Protein 4X86 (pdb70)

Radius of gyration: 14.26 Å; Cα contacts (8 Å, |Δi|>4): 83; chains: 2; bounding box: 30×32×38 Å

Sequence (107 aa):
GSVWQLISKVLARHFSAADASRVLEQLQRDYERSLSRLTLDDIERLASRFLEGPQLLLSEAVSRAAKAAGARPLTSPESLSRDLEAPEVQESYRQQLRSDIQKRLQE

Foldseek 3Di:
DDPLVVQLVVLVVPDDPVVSVVVSVVVVVVVVVVVVPDDPVNVVVVVVPPD/DDPDLQVLVVVVVVCVVVVHADPPHSVVVSVVCVPVVNSVVVVVVVVVVVVVVVVD

Organism: Homo sapiens (NCBI:txid9606)

Nearest PDB structures (foldseek):
  4x86-assembly1_A  TM=1.020E+00  e=6.352E-07  Homo sapiens
  7ru9-assembly1_E  TM=8.947E-01  e=1.092E-05  Homo sapiens
  4wwr-assembly1_B  TM=8.931E-01  e=1.956E-05  Homo sapiens
  4wwr-assembly4_F  TM=8.416E-01  e=4.363E-05  Homo sapiens
  4x86-assembly1_B  TM=1.018E+00  e=1.627E-07  Homo sapiens

Secondary structure (DSSP, 8-state):
--HHHHHHHHHHHHS-HHHHHHHHHHHHHHHHHHHHH--HHHHHHHHHHH-/----S-HHHHHHHHHHHHT---SS-HHHHHHHHT-HHHHHHHHHHHHHHHHHHHT-

InterPro domains:
  IPR000626 Ubiquitin-like domain [PF00240] (3-73)
  IPR000626 Ubiquitin-like domain [PS50053] (1-72)
  IPR000626 Ubiquitin-like domain [SM00213] (1-72)
  IPR019954 Ubiquitin conserved site [PS00299] (27-52)
  IPR019956 Ubiquitin domain [PR00348] (11-31)
  IPR019956 Ubiquitin domain [PR00348] (32-52)
  IPR019956 Ubiquitin domain [PR00348] (53-74)
  IPR029071 Ubiquitin-like domain superfamily [SSF54236] (1-73)
  IPR041421 Ubl4, C-terminal TUGS domain [PF17840] (96-142)
  IPR044724 UBL4A-like, ubiquitin-like domain [cd01807] (1-72)
  IPR047154 Ubiquitin-like protein 4A-like [PTHR46555] (1-156)

B-factor: mean 64.62, std 26.0, range [29.76, 193.98]

Structure (mmCIF, N/CA/C/O backbone):
data_4X86
#
_entry.id   4X86
#
_cell.length_a   72.987
_cell.length_b   72.987
_cell.length_c   48.481
_cell.angle_alpha   90.00
_cell.angle_beta   90.00
_cell.angle_gamma   120.00
#
_symmetry.space_group_name_H-M   'P 62'
#
loop_
_entity.id
_entity.type
_entity.pdbx_description
1 polymer 'Ubiquitin-like protein 4A'
2 polymer 'Large proline-rich protein BAG6'
3 non-polymer 3-[(3-CHOLAMIDOPROPYL)DIMETHYLAMMONIO]-1-PROPANESULFONATE
4 non-polymer 'SULFATE ION'
5 water water
#
loop_
_atom_site.group_PDB
_atom_site.id
_atom_site.type_symbol
_atom_site.label_atom_id
_atom_site.label_alt_id
_atom_site.label_comp_id
_atom_site.label_asym_id
_atom_site.label_entity_id
_atom_site.label_seq_id
_atom_site.pdbx_PDB_ins_code
_atom_site.Cartn_x
_atom_site.Cartn_y
_atom_site.Cartn_z
_atom_site.occupancy
_atom_site.B_iso_or_equiv
_atom_site.auth_seq_id
_atom_site.auth_comp_id
_atom_site.auth_asym_id
_atom_site.auth_atom_id
_atom_site.pdbx_PDB_model_num
ATOM 1 N N . GLY A 1 4 ? -76.783 168.855 -4.651 1.00 56.59 93 GLY A N 1
ATOM 2 C CA . GLY A 1 4 ? -77.222 168.673 -3.273 1.00 59.77 93 GLY A CA 1
ATOM 3 C C . GLY A 1 4 ? -77.511 167.210 -3.002 1.00 64.63 93 GLY A C 1
ATOM 4 O O . GLY A 1 4 ? -77.684 166.446 -3.955 1.00 65.32 93 GLY A O 1
ATOM 5 N N . SER A 1 5 ? -77.577 166.800 -1.729 1.00 51.86 94 SER A N 1
ATOM 6 C CA . SER A 1 5 ? -77.687 165.374 -1.462 1.00 43.14 94 SER A CA 1
ATOM 7 C C . SER A 1 5 ? -78.312 165.003 -0.122 1.00 35.84 94 SER A C 1
ATOM 8 O O . SER A 1 5 ? -78.363 165.814 0.817 1.00 40.25 94 SER A O 1
ATOM 11 N N . VAL A 1 6 ? -78.728 163.749 -0.018 1.00 36.76 95 VAL A N 1
ATOM 12 C CA . VAL A 1 6 ? -79.230 163.237 1.270 1.00 39.54 95 VAL A CA 1
ATOM 13 C C . VAL A 1 6 ? -78.156 163.368 2.372 1.00 39.28 95 VAL A C 1
ATOM 14 O O . VAL A 1 6 ? -78.475 163.619 3.552 1.00 36.60 95 VAL A O 1
ATOM 18 N N . TRP A 1 7 ? -76.885 163.242 1.998 1.00 33.08 96 TRP A N 1
ATOM 19 C CA . TRP A 1 7 ? -75.803 163.291 3.011 1.00 34.55 96 TRP A CA 1
ATOM 20 C C . TRP A 1 7 ? -75.735 164.662 3.654 1.00 36.06 96 TRP A C 1
ATOM 21 O O . TRP A 1 7 ? -75.444 164.824 4.847 1.00 34.61 96 TRP A O 1
ATOM 32 N N . GLN A 1 8 ? -75.983 165.678 2.842 1.00 30.88 97 GLN A N 1
ATOM 33 C CA . GLN A 1 8 ? -75.974 167.043 3.332 1.00 31.25 97 GLN A CA 1
ATOM 34 C C . GLN A 1 8 ? -77.160 167.316 4.254 1.00 35.10 97 GLN A C 1
ATOM 35 O O . GLN A 1 8 ? -77.025 168.002 5.268 1.00 31.77 97 GLN A O 1
ATOM 41 N N . LEU A 1 9 ? -78.333 166.825 3.873 1.00 34.34 98 LEU A N 1
ATOM 42 C CA . LEU A 1 9 ? -79.517 166.983 4.735 1.00 35.62 98 LEU A CA 1
ATOM 43 C C . LEU A 1 9 ? -79.350 166.203 6.044 1.00 32.54 98 LEU A C 1
ATOM 44 O O . LEU A 1 9 ? -79.656 166.722 7.117 1.00 37.27 98 LEU A O 1
ATOM 49 N N . ILE A 1 10 ? -78.893 164.966 5.960 1.00 32.51 99 ILE A N 1
ATOM 50 C CA . ILE A 1 10 ? -78.620 164.188 7.191 1.00 36.01 99 ILE A CA 1
ATOM 51 C C . ILE A 1 10 ? -77.619 164.908 8.110 1.00 35.93 99 ILE A C 1
ATOM 52 O O . ILE A 1 10 ? -77.795 164.951 9.326 1.00 35.91 99 ILE A O 1
ATOM 57 N N . SER A 1 11 ? -76.573 165.507 7.532 1.00 29.76 100 SER A N 1
ATOM 58 C CA . SER A 1 11 ? -75.556 166.193 8.339 1.00 33.80 100 SER A CA 1
ATOM 59 C C . SER A 1 11 ? -76.115 167.404 9.090 1.00 39.40 100 SER A C 1
ATOM 60 O O . SER A 1 11 ? -75.682 167.705 10.224 1.00 36.17 100 SER A O 1
ATOM 63 N N . LY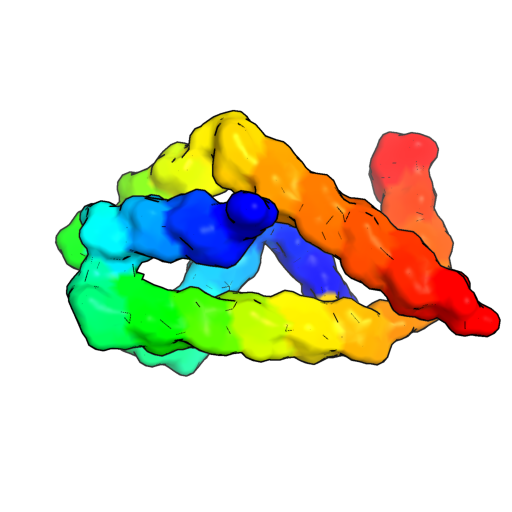S A 1 12 ? -77.059 168.116 8.477 1.00 36.97 101 LYS A N 1
ATOM 64 C CA . LYS A 1 12 ? -77.698 169.212 9.196 1.00 41.46 101 LYS A CA 1
ATOM 65 C C . LYS A 1 12 ? -78.504 168.678 10.384 1.00 36.06 101 LYS A C 1
ATOM 66 O O . LYS A 1 12 ? -78.597 169.348 11.400 1.00 36.02 101 LYS A O 1
ATOM 72 N N . VAL A 1 13 ? -79.141 167.525 10.226 1.00 32.49 102 VAL A N 1
ATOM 73 C CA . VAL A 1 13 ? -79.874 166.923 11.361 1.00 38.01 102 VAL A CA 1
ATOM 74 C C . VAL A 1 13 ? -78.891 166.471 12.440 1.00 36.83 102 VAL A C 1
ATOM 75 O O . VAL A 1 13 ? -79.099 166.728 13.630 1.00 38.65 102 VAL A O 1
ATOM 79 N N . LEU A 1 14 ? -77.799 165.826 12.029 1.00 34.01 103 LEU A N 1
ATOM 80 C CA . LEU A 1 14 ? -76.828 165.310 13.015 1.00 33.31 103 LEU A CA 1
ATOM 81 C C . LEU A 1 14 ? -76.189 166.426 13.827 1.00 38.49 103 LEU A C 1
ATOM 82 O O . LEU A 1 14 ? -75.805 166.210 14.986 1.00 36.87 103 LEU A O 1
ATOM 87 N N . ALA A 1 15 ? -76.062 167.609 13.229 1.00 35.44 104 ALA A N 1
ATOM 88 C CA . ALA A 1 15 ? -75.427 168.758 13.907 1.00 36.85 104 ALA A CA 1
ATOM 89 C C . ALA A 1 15 ? -76.302 169.341 14.996 1.00 37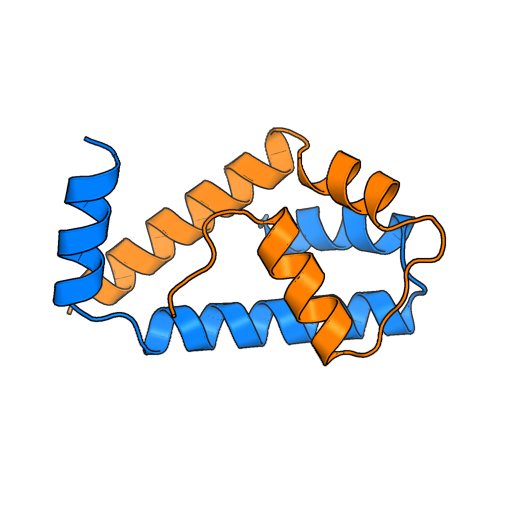.05 104 ALA A C 1
ATOM 90 O O . ALA A 1 15 ? -75.832 170.160 15.804 1.00 37.41 104 ALA A O 1
ATOM 92 N N . ARG A 1 16 ? -77.563 168.933 15.024 1.00 35.57 105 ARG A N 1
ATOM 93 C CA . ARG A 1 16 ? -78.478 169.338 16.107 1.00 32.99 105 ARG A CA 1
ATOM 94 C C . ARG A 1 16 ? -78.502 168.361 17.282 1.00 42.94 105 ARG A C 1
ATOM 95 O O . ARG A 1 16 ? -79.022 168.707 18.356 1.00 41.49 105 ARG A O 1
ATOM 103 N N . HIS A 1 17 ? -77.948 167.159 17.093 1.00 37.59 106 HIS A N 1
ATOM 104 C CA . HIS A 1 17 ? -78.109 166.076 18.101 1.00 35.94 106 HIS A CA 1
ATOM 105 C C . HIS A 1 17 ? -76.854 165.357 18.580 1.00 40.01 106 HIS A C 1
ATOM 106 O O . HIS A 1 17 ? -76.926 164.529 19.505 1.00 40.98 106 HIS A O 1
ATOM 113 N N . PHE A 1 18 ? -75.721 165.668 17.961 1.00 35.27 107 PHE A N 1
ATOM 114 C CA . PHE A 1 18 ? -74.440 165.052 18.254 1.00 41.92 107 PHE A CA 1
ATOM 115 C C . PHE A 1 18 ? -73.365 166.130 18.299 1.00 38.55 107 PHE A C 1
ATOM 116 O O . PHE A 1 18 ? -73.460 167.151 17.613 1.00 39.55 107 PHE A O 1
ATOM 124 N N . SER A 1 19 ? -72.332 165.876 19.087 1.00 39.37 108 SER A N 1
ATOM 125 C CA . SER A 1 19 ? -71.151 166.713 19.095 1.00 38.72 108 SER A CA 1
ATOM 126 C C . SER A 1 19 ? -70.533 166.715 17.717 1.00 39.48 108 SER A C 1
ATOM 127 O O . SER A 1 19 ? -70.829 165.831 16.886 1.00 36.26 108 SER A O 1
ATOM 130 N N . ALA A 1 20 ? -69.667 167.688 17.456 1.00 42.86 109 ALA A N 1
ATOM 131 C CA . ALA A 1 20 ? -69.067 167.784 16.121 1.00 44.58 109 ALA A CA 1
ATOM 132 C C . ALA A 1 20 ? -68.346 166.488 15.740 1.00 45.04 109 ALA A C 1
ATOM 133 O O . ALA A 1 20 ? -68.563 165.931 14.657 1.00 39.26 109 ALA A O 1
ATOM 135 N N . ALA A 1 21 ? -67.491 166.009 16.636 1.00 44.58 110 ALA A N 1
ATOM 136 C CA . ALA A 1 21 ? -66.716 164.793 16.366 1.00 46.88 110 ALA A CA 1
ATOM 137 C C . ALA A 1 21 ? -67.624 163.594 16.126 1.00 49.62 110 ALA A C 1
ATOM 138 O O . ALA A 1 21 ? -67.407 162.819 15.183 1.00 47.23 110 ALA A O 1
ATOM 140 N N . ASP A 1 22 ? -68.647 163.451 16.968 1.00 44.59 111 ASP A N 1
ATOM 141 C CA . ASP A 1 22 ? -69.577 162.336 16.841 1.00 45.49 111 ASP A CA 1
ATOM 142 C C . ASP A 1 22 ? -70.377 162.417 15.540 1.00 42.40 111 ASP A C 1
ATOM 143 O O . ASP A 1 22 ? -70.575 161.398 14.878 1.00 40.67 111 ASP A O 1
ATOM 148 N N . ALA A 1 23 ? -70.829 163.618 15.169 1.00 38.35 112 ALA A N 1
ATOM 149 C CA . ALA A 1 23 ? -71.618 163.798 13.937 1.00 34.30 112 ALA A CA 1
ATOM 150 C C . ALA A 1 23 ? -70.829 163.320 12.741 1.00 42.39 112 ALA A C 1
ATOM 151 O O . ALA A 1 23 ? -71.3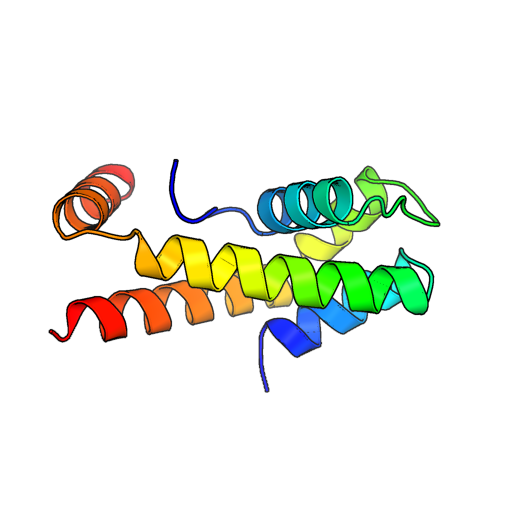72 162.665 11.846 1.00 39.57 112 ALA A O 1
ATOM 153 N N . SER A 1 24 ? -69.539 163.656 12.721 1.00 38.16 113 SER A N 1
ATOM 154 C CA . SER A 1 24 ? -68.697 163.271 11.595 1.00 40.98 113 SER A CA 1
ATOM 155 C C . SER A 1 24 ? -68.539 161.748 11.582 1.00 43.53 113 SER A C 1
ATOM 156 O O . SER A 1 24 ? -68.665 161.124 10.526 1.00 41.33 113 SER A O 1
ATOM 159 N N . ARG A 1 25 ? -68.280 161.149 12.753 1.00 40.59 114 ARG A N 1
ATOM 160 C CA . ARG A 1 25 ? -68.127 159.695 12.844 1.00 43.19 114 ARG A CA 1
ATOM 161 C C . ARG A 1 25 ? -69.413 158.983 12.428 1.00 48.63 114 ARG A C 1
ATOM 162 O O . ARG A 1 25 ? -69.364 157.967 11.733 1.00 47.98 114 ARG A O 1
ATOM 170 N N . VAL A 1 26 ? -70.565 159.525 12.818 1.00 41.39 115 VAL A N 1
ATOM 171 C CA . VAL A 1 26 ? -71.834 158.897 12.462 1.00 41.77 115 VAL A CA 1
ATOM 172 C C . VAL A 1 26 ? -72.090 158.965 10.942 1.00 42.69 115 VAL A C 1
ATOM 173 O O . VAL A 1 26 ? -72.496 157.971 10.329 1.00 40.74 115 VAL A O 1
ATOM 177 N N . LEU A 1 27 ? -71.846 160.128 10.332 1.00 38.47 116 LEU A N 1
ATOM 178 C CA . LEU A 1 27 ? -71.993 160.264 8.882 1.00 39.87 116 LEU A CA 1
ATOM 179 C C . LEU A 1 27 ? -71.089 159.293 8.109 1.00 45.50 116 LEU A C 1
ATOM 180 O O . LEU A 1 27 ? -71.525 158.629 7.169 1.00 40.25 116 LEU A O 1
ATOM 185 N N . GLU A 1 28 ? -69.827 159.204 8.508 1.00 43.25 117 GLU A N 1
ATOM 186 C CA . GLU A 1 28 ? -68.906 158.288 7.831 1.00 46.96 117 GLU A CA 1
ATOM 187 C C . GLU A 1 28 ? -69.330 156.826 8.014 1.00 42.47 117 GLU A C 1
ATOM 188 O O . GLU A 1 28 ? -69.246 156.021 7.082 1.00 47.52 117 GLU A O 1
ATOM 194 N N . GLN A 1 29 ? -69.781 156.475 9.213 1.00 42.19 118 GLN A N 1
ATOM 195 C CA . GLN A 1 29 ? -70.251 155.111 9.458 1.00 43.46 118 GLN A CA 1
ATOM 196 C C . GLN A 1 29 ? -71.506 154.797 8.634 1.00 50.45 118 GLN A C 1
ATOM 197 O O . GLN A 1 29 ? -71.659 153.694 8.110 1.00 48.67 118 GLN A O 1
ATOM 203 N N . LEU A 1 30 ? -72.398 155.774 8.525 1.00 45.22 119 LEU A N 1
ATOM 204 C CA . LEU A 1 30 ? -73.618 155.624 7.742 1.00 41.69 119 LEU A CA 1
ATOM 205 C C . LEU A 1 30 ? -73.312 155.403 6.259 1.00 41.91 119 LEU A C 1
ATOM 206 O O . LEU A 1 30 ? -73.941 154.575 5.596 1.00 41.69 119 LEU A O 1
ATOM 211 N N . GLN A 1 31 ? -72.373 156.180 5.733 1.00 37.43 120 GLN A N 1
ATOM 212 C CA . GLN A 1 31 ? -72.018 156.069 4.314 1.00 40.73 120 GLN A CA 1
ATOM 213 C C . GLN A 1 31 ? -71.355 154.719 4.041 1.00 45.83 120 GLN A C 1
ATOM 214 O O . GLN A 1 31 ? -71.566 154.085 2.992 1.00 41.71 120 GLN A O 1
ATOM 220 N N . ARG A 1 32 ? -70.544 154.276 4.992 1.00 42.96 121 ARG A N 1
ATOM 221 C CA . ARG A 1 32 ? -69.894 152.971 4.861 1.00 55.68 121 ARG A CA 1
ATOM 222 C C . ARG A 1 32 ? -70.895 151.814 4.928 1.00 52.77 121 ARG A C 1
ATOM 223 O O . ARG A 1 32 ? -70.803 150.871 4.133 1.00 49.60 121 ARG A O 1
ATOM 231 N N . ASP A 1 33 ? -71.841 151.872 5.871 1.00 50.22 122 ASP A N 1
ATOM 232 C CA . ASP A 1 33 ? -72.873 150.822 5.990 1.00 57.42 122 ASP A CA 1
ATOM 233 C C . ASP A 1 33 ? -73.723 150.764 4.725 1.00 56.74 122 ASP A C 1
ATOM 234 O O . ASP A 1 33 ? -74.042 149.689 4.203 1.00 53.20 122 ASP A O 1
ATOM 239 N N . TYR A 1 34 ? -74.103 151.946 4.251 1.00 46.24 123 TYR A N 1
ATOM 240 C CA . TYR A 1 34 ? -74.942 152.073 3.066 1.00 47.09 123 TYR A CA 1
ATOM 241 C C . TYR A 1 34 ? -74.280 151.438 1.840 1.00 48.81 123 TYR A C 1
ATOM 242 O O . TYR A 1 34 ? -74.894 150.656 1.106 1.00 49.73 123 TYR A O 1
ATOM 251 N N . GLU A 1 35 ? -73.012 151.755 1.622 1.00 49.55 124 GLU A N 1
ATOM 252 C CA . GLU A 1 35 ? -72.327 151.262 0.436 1.00 52.65 124 GLU A CA 1
ATOM 253 C C . GLU A 1 35 ? -72.067 149.751 0.528 1.00 61.35 124 GLU A C 1
ATOM 254 O O . GLU A 1 35 ? -72.129 149.054 -0.480 1.00 65.49 124 GLU A O 1
ATOM 260 N N . ARG A 1 36 ? -71.811 149.242 1.732 1.00 60.23 125 ARG A N 1
ATOM 261 C CA . ARG A 1 36 ? -71.690 147.795 1.921 1.00 64.23 125 ARG A CA 1
ATOM 262 C C . ARG A 1 36 ? -73.008 147.088 1.608 1.00 61.50 125 ARG A C 1
ATOM 263 O O . ARG A 1 36 ? -73.015 146.015 1.000 1.00 62.16 125 ARG A O 1
ATOM 267 N N . SER A 1 37 ? -74.113 147.688 2.045 1.00 60.26 126 SER A N 1
ATOM 268 C CA . SER A 1 37 ? -75.447 147.141 1.812 1.00 69.50 126 SER A CA 1
ATOM 269 C C . SER A 1 37 ? -75.767 147.060 0.325 1.00 64.41 126 SER A C 1
ATOM 270 O O . SER A 1 37 ? -76.364 146.091 -0.140 1.00 70.39 126 SER A O 1
ATOM 273 N N . LEU A 1 38 ? -75.375 148.088 -0.418 1.00 59.82 127 LEU A N 1
ATOM 274 C CA . LEU A 1 38 ? -75.576 148.088 -1.864 1.00 66.97 127 LEU A CA 1
ATOM 275 C C . LEU A 1 38 ? -74.731 147.025 -2.541 1.00 71.89 127 LEU A C 1
ATOM 276 O O . LEU A 1 38 ? -75.145 146.429 -3.545 1.00 72.42 127 LEU A O 1
ATOM 281 N N . SER A 1 39 ? -73.539 146.792 -2.000 1.00 75.08 128 SER A N 1
ATOM 282 C CA . SER A 1 39 ? -72.622 145.813 -2.585 1.00 83.78 128 SER A CA 1
ATOM 283 C C . SER A 1 39 ? -73.140 144.390 -2.421 1.00 81.58 128 SER A C 1
ATOM 284 O O . SER A 1 39 ? -72.977 143.558 -3.310 1.00 86.06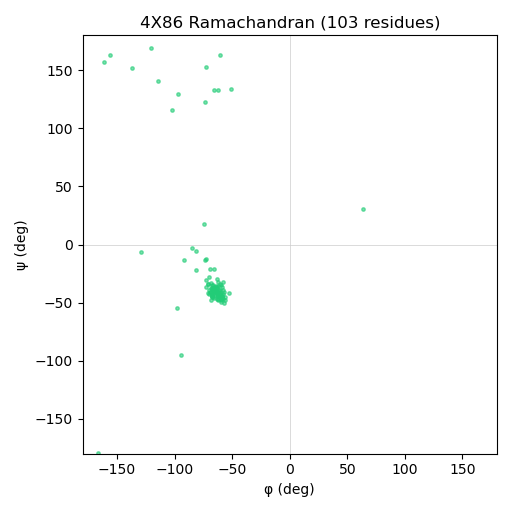 128 SER A O 1
ATOM 287 N N . ARG A 1 40 ? -73.759 144.109 -1.280 1.00 83.04 129 ARG A N 1
ATOM 288 C CA . ARG A 1 40 ? -74.276 142.772 -1.005 1.00 91.83 129 ARG A CA 1
ATOM 289 C C . ARG A 1 40 ? -75.541 142.467 -1.804 1.00 90.86 129 ARG A C 1
ATOM 290 O O . ARG A 1 40 ? -75.958 141.312 -1.894 1.00 99.93 129 ARG A O 1
ATOM 294 N N . LEU A 1 41 ? -76.143 143.500 -2.389 1.00 79.94 130 LEU A N 1
ATOM 295 C CA . LEU A 1 41 ? -77.421 143.355 -3.082 1.00 81.06 130 LEU A CA 1
ATOM 296 C C . LEU A 1 41 ? -77.316 142.399 -4.278 1.00 87.99 130 LEU A C 1
ATOM 297 O O . LEU A 1 41 ? -76.389 142.485 -5.085 1.00 90.67 130 LEU A O 1
ATOM 302 N N . THR A 1 42 ? -78.272 141.482 -4.370 1.00 93.74 131 THR A N 1
ATOM 303 C CA . THR A 1 42 ? -78.319 140.520 -5.461 1.00 90.54 131 THR A CA 1
ATOM 304 C C . THR A 1 42 ? -79.624 140.671 -6.223 1.00 90.47 131 THR A C 1
ATOM 305 O O . THR A 1 42 ? -80.537 141.360 -5.770 1.00 91.72 131 THR A O 1
ATOM 309 N N . LEU A 1 43 ? -79.713 140.022 -7.378 1.00 96.27 132 LEU A N 1
ATOM 310 C CA . LEU A 1 43 ? -80.936 140.042 -8.170 1.00 99.10 132 LEU A CA 1
ATOM 311 C C . LEU A 1 43 ? -82.091 139.459 -7.364 1.00 98.06 132 LEU A C 1
ATOM 312 O O . LEU A 1 43 ? -83.231 139.914 -7.473 1.00 95.63 132 LEU A O 1
ATOM 315 N N . ASP A 1 44 ? -81.779 138.458 -6.546 1.00 96.28 133 ASP A N 1
A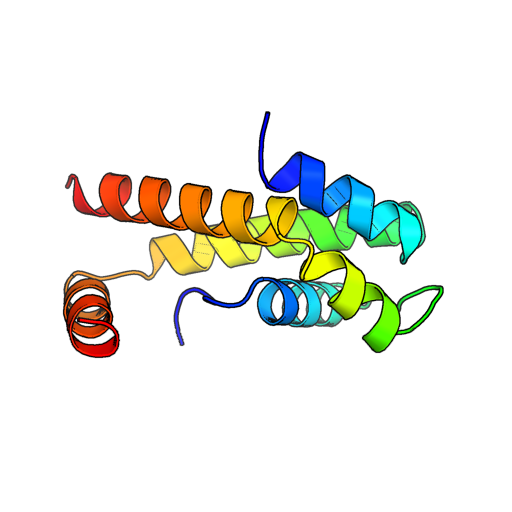TOM 316 C CA . ASP A 1 44 ? -82.763 137.828 -5.675 1.00 102.41 133 ASP A CA 1
ATOM 317 C C . ASP A 1 44 ? -83.392 138.848 -4.729 1.00 98.01 133 ASP A C 1
ATOM 318 O O . ASP A 1 44 ? -84.608 138.874 -4.543 1.00 99.27 133 ASP A O 1
ATOM 321 N N . ASP A 1 45 ? -82.556 139.699 -4.147 1.00 90.53 134 ASP A N 1
ATOM 322 C CA . ASP A 1 45 ? -83.036 140.692 -3.194 1.00 86.55 134 ASP A CA 1
ATOM 323 C C . ASP A 1 45 ? -83.910 141.745 -3.858 1.00 84.11 134 ASP A C 1
ATOM 324 O O . ASP A 1 45 ? -84.899 142.192 -3.277 1.00 84.17 134 ASP A O 1
ATOM 329 N N . ILE A 1 46 ? -83.544 142.149 -5.070 1.00 84.81 135 ILE A N 1
ATOM 330 C CA . ILE A 1 46 ? -84.307 143.167 -5.780 1.00 91.01 135 ILE A CA 1
ATOM 331 C C . ILE A 1 46 ? -85.691 142.640 -6.142 1.00 94.05 135 ILE A C 1
ATOM 332 O O . ILE A 1 46 ? -86.692 143.349 -5.997 1.00 94.35 135 ILE A O 1
ATOM 337 N N . GLU A 1 47 ? -85.741 141.389 -6.595 1.00 94.57 136 GLU A N 1
ATOM 338 C CA . GLU A 1 47 ? -87.003 140.730 -6.911 1.00 96.57 136 GLU A CA 1
ATOM 339 C C . GLU A 1 47 ? -87.915 140.668 -5.686 1.00 100.79 136 GLU A C 1
ATOM 340 O O . GLU A 1 47 ? -89.109 140.963 -5.776 1.00 105.73 136 GLU A O 1
ATOM 342 N N . ARG A 1 48 ? -87.344 140.294 -4.544 1.00 99.58 137 ARG A N 1
ATOM 343 C CA . ARG A 1 48 ? -88.098 140.194 -3.297 1.00 95.79 137 ARG A CA 1
ATOM 344 C C . ARG A 1 48 ? -88.646 141.555 -2.863 1.00 95.25 137 ARG A C 1
ATOM 345 O O . ARG A 1 48 ? -89.748 141.642 -2.321 1.00 100.15 137 ARG A O 1
ATOM 348 N N . LEU A 1 49 ? -87.868 142.608 -3.106 1.00 85.93 138 LEU A N 1
ATOM 349 C CA . LEU A 1 49 ? -88.290 143.978 -2.815 1.00 79.67 138 LEU A CA 1
ATOM 350 C C . LEU A 1 49 ? -89.581 144.347 -3.541 1.00 84.32 138 LEU A C 1
ATOM 351 O O . LEU A 1 49 ? -90.501 144.902 -2.942 1.00 88.86 138 LEU A O 1
ATOM 356 N N . ALA A 1 50 ? -89.642 144.037 -4.832 1.00 91.53 139 ALA A N 1
ATOM 357 C CA . ALA A 1 50 ? -90.808 144.363 -5.645 1.00 95.57 139 ALA A CA 1
ATOM 358 C C . ALA A 1 50 ? -92.071 143.656 -5.148 1.00 102.74 139 ALA A C 1
ATOM 359 O O . ALA A 1 50 ? -93.174 144.195 -5.250 1.00 107.86 139 ALA A O 1
ATOM 361 N N . SER A 1 51 ? -91.909 142.455 -4.603 1.00 101.97 140 SER A N 1
ATOM 362 C CA . SER A 1 51 ? -93.049 141.692 -4.103 1.00 105.42 140 SER A CA 1
ATOM 363 C C . SER A 1 51 ? -93.637 142.318 -2.838 1.00 102.14 140 SER A C 1
ATOM 364 O O . SER A 1 51 ? -94.828 142.174 -2.562 1.00 105.74 140 SER A O 1
ATOM 366 N N . ARG A 1 52 ? -92.798 143.020 -2.082 1.00 96.10 141 ARG A N 1
ATOM 367 C CA . ARG A 1 52 ? -93.199 143.593 -0.800 1.00 93.59 141 ARG A CA 1
ATOM 368 C C . ARG A 1 52 ? -94.227 144.719 -0.922 1.00 93.88 141 ARG A C 1
ATOM 369 O O . ARG A 1 52 ? -95.180 144.781 -0.148 1.00 97.84 141 ARG A O 1
ATOM 377 N N . PHE A 1 53 ? -94.032 145.605 -1.892 1.00 93.00 142 PHE A N 1
ATOM 378 C CA . PHE A 1 53 ? -94.783 146.859 -1.945 1.00 88.06 142 PHE A CA 1
ATOM 379 C C . PHE A 1 53 ? -95.973 146.804 -2.898 1.00 92.44 142 PHE A C 1
ATOM 380 O O . PHE A 1 53 ? -97.109 147.095 -2.514 1.00 96.54 142 PHE A O 1
ATOM 388 N N . LEU A 1 54 ? -95.704 146.433 -4.141 1.00 88.31 143 LEU A N 1
ATOM 389 C CA . LEU A 1 54 ? -96.744 146.386 -5.161 1.00 100.55 143 LEU A CA 1
ATOM 390 C C . LEU A 1 54 ? -97.038 144.944 -5.563 1.00 98.40 143 LEU A C 1
ATOM 391 O O . LEU A 1 54 ? -97.451 144.134 -4.730 1.00 94.11 143 LEU A O 1
ATOM 396 N N . GLU B 2 15 ? -78.563 141.816 6.765 1.00 131.82 1058 GLU B N 1
ATOM 397 C CA . GLU B 2 15 ? -79.867 141.438 6.229 1.00 134.31 1058 GLU B CA 1
ATOM 398 C C . GLU B 2 15 ? -80.076 142.055 4.851 1.00 127.94 1058 GLU B C 1
ATOM 399 O O . GLU B 2 15 ? -80.085 141.349 3.839 1.00 128.63 1058 GLU B O 1
ATOM 405 N N . GLY B 2 16 ? -80.241 143.374 4.821 1.00 119.55 1059 GLY B N 1
ATOM 406 C CA . GLY B 2 16 ? -80.421 144.091 3.572 1.00 111.94 1059 GLY B CA 1
ATOM 407 C C . GLY B 2 16 ? -80.253 145.585 3.769 1.00 102.31 1059 GLY B C 1
ATOM 408 O O . GLY B 2 16 ? -79.980 146.034 4.884 1.00 101.69 1059 GLY B O 1
ATOM 409 N N . PRO B 2 17 ? -80.411 146.368 2.688 1.00 93.48 1060 PRO B N 1
ATOM 410 C CA . PRO B 2 17 ? -80.342 147.827 2.816 1.00 87.20 1060 PRO B CA 1
ATOM 411 C C . PRO B 2 17 ? -81.511 148.325 3.654 1.00 77.59 1060 PRO B C 1
ATOM 412 O O . PRO B 2 17 ? -82.647 147.901 3.439 1.00 78.63 1060 PRO B O 1
ATOM 416 N N . GLN B 2 18 ? -81.225 149.188 4.620 1.00 72.65 1061 GLN B N 1
ATOM 417 C CA . GLN B 2 18 ? -82.245 149.658 5.545 1.00 67.18 1061 GLN B CA 1
ATOM 418 C C . GLN B 2 18 ? -83.183 150.640 4.852 1.00 59.62 1061 GLN B C 1
ATOM 419 O O . GLN B 2 18 ? -82.748 151.654 4.317 1.00 56.58 1061 GLN B O 1
ATOM 425 N N . LEU B 2 19 ? -84.475 150.336 4.854 1.00 53.53 1062 LEU B N 1
ATOM 426 C CA . LEU B 2 19 ? -85.425 151.176 4.138 1.00 47.08 1062 LEU B CA 1
ATOM 427 C C . LEU B 2 19 ? -85.817 152.409 4.955 1.00 52.60 1062 LEU B C 1
ATOM 428 O O . LEU B 2 19 ? -86.269 153.409 4.404 1.00 58.44 1062 LEU B O 1
ATOM 433 N N . LEU B 2 20 ? -85.649 152.324 6.271 1.00 49.85 1063 LEU B N 1
ATOM 434 C CA . LEU B 2 20 ? -85.981 153.432 7.157 1.00 51.45 1063 LEU B CA 1
ATOM 435 C C . LEU B 2 20 ? -84.724 154.163 7.593 1.00 49.07 1063 LEU B C 1
ATOM 436 O O . LEU B 2 20 ? -83.868 153.599 8.279 1.00 51.15 1063 LEU B O 1
ATOM 441 N N . LEU B 2 21 ? -84.621 155.421 7.199 1.00 45.86 1064 LEU B N 1
ATOM 442 C CA . LEU B 2 21 ? -83.437 156.199 7.508 1.00 50.08 1064 LEU B CA 1
ATOM 443 C C . LEU B 2 21 ? -83.192 156.294 9.021 1.00 42.47 1064 LEU B C 1
ATOM 444 O O . LEU B 2 21 ? -82.045 156.274 9.464 1.00 48.08 1064 LEU B O 1
ATOM 449 N N . SER B 2 22 ? -84.260 156.384 9.807 1.00 44.42 1065 SER B N 1
ATOM 450 C CA . SER B 2 22 ? -84.106 156.493 11.254 1.00 54.80 1065 SER B CA 1
ATOM 451 C C . SER B 2 22 ? -83.387 155.267 11.830 1.00 56.02 1065 SER B C 1
ATOM 452 O O . SER B 2 22 ? -82.555 155.391 12.725 1.00 50.20 1065 SER B O 1
ATOM 455 N N . GLU B 2 23 ? -83.698 154.085 11.305 1.00 54.47 1066 GLU B N 1
ATOM 456 C CA . GLU B 2 23 ? -83.032 152.864 11.753 1.00 59.83 1066 GLU B CA 1
ATOM 457 C C . GLU B 2 23 ? -81.582 152.778 11.244 1.00 48.77 1066 GLU B C 1
ATOM 458 O O . GLU B 2 23 ? -80.704 152.281 11.945 1.00 52.13 1066 GLU B O 1
ATOM 464 N N . ALA B 2 24 ? -81.340 153.249 10.027 1.00 43.95 1067 ALA B N 1
ATOM 465 C CA . ALA B 2 24 ? -79.978 153.319 9.487 1.00 42.66 1067 ALA B CA 1
ATOM 466 C C . ALA B 2 24 ? -79.069 154.188 10.375 1.00 49.23 1067 ALA B C 1
ATOM 467 O O . ALA B 2 24 ? -77.922 153.820 10.662 1.00 46.12 1067 ALA B O 1
ATOM 469 N N . VAL B 2 25 ? -79.577 155.348 10.784 1.00 44.18 1068 VAL B N 1
ATOM 470 C CA . VAL B 2 25 ? -78.789 156.266 11.627 1.00 41.23 1068 VAL B CA 1
ATOM 471 C C . VAL B 2 25 ? -78.560 155.681 13.025 1.00 43.67 1068 VAL B C 1
ATOM 472 O O . VAL B 2 25 ? -77.469 155.787 13.586 1.00 45.23 1068 VAL B O 1
ATOM 476 N N . SER B 2 26 ? -79.592 155.058 13.585 1.00 48.59 1069 SER B N 1
ATOM 477 C CA . SER B 2 26 ? -79.460 154.396 14.874 1.00 47.93 1069 SER B CA 1
ATOM 478 C C . SER B 2 26 ? -78.345 153.354 14.852 1.00 52.71 1069 SER B C 1
ATOM 479 O O . SER B 2 26 ? -77.503 153.303 15.759 1.00 55.98 1069 SER B O 1
ATOM 482 N N . ARG B 2 27 ? -78.343 152.510 13.826 1.00 51.65 1070 ARG B N 1
ATOM 483 C CA . ARG B 2 27 ? -77.314 151.484 13.721 1.00 52.84 1070 ARG B CA 1
ATOM 484 C C . ARG B 2 27 ? -75.930 152.100 13.556 1.00 53.96 1070 ARG B C 1
ATOM 485 O O . ARG B 2 27 ? -74.966 151.622 14.152 1.00 55.68 1070 ARG B O 1
ATOM 493 N N . ALA B 2 28 ? -75.838 153.161 12.758 1.00 45.23 1071 ALA B N 1
ATOM 494 C CA . ALA B 2 28 ? -74.553 153.814 12.493 1.00 51.66 1071 ALA B CA 1
ATOM 495 C C . ALA B 2 28 ? -73.968 154.409 13.779 1.00 51.31 1071 ALA B C 1
ATOM 496 O O . ALA B 2 28 ? -72.783 154.245 14.084 1.00 53.31 1071 ALA B O 1
ATOM 498 N N . ALA B 2 29 ? -74.827 155.073 14.537 1.00 44.08 1072 ALA B N 1
ATOM 499 C CA . ALA B 2 29 ? -74.423 155.718 15.786 1.00 42.14 1072 ALA B CA 1
ATOM 500 C C . ALA B 2 29 ? -73.953 154.697 16.794 1.00 52.98 1072 ALA B C 1
ATOM 501 O O . ALA B 2 29 ? -72.970 154.905 17.509 1.00 55.57 1072 ALA B O 1
ATOM 503 N N . LYS B 2 30 ? -74.654 153.573 16.846 1.00 54.10 1073 LYS B N 1
ATOM 504 C CA . LYS B 2 30 ? -74.271 152.530 17.778 1.00 57.88 1073 LYS B CA 1
ATOM 505 C C . LYS B 2 30 ? -72.915 151.938 17.395 1.00 65.57 1073 LYS B C 1
ATOM 506 O O . LYS B 2 30 ? -72.089 151.669 18.266 1.00 64.19 1073 LYS B O 1
ATOM 512 N N . ALA B 2 31 ? -72.671 151.753 16.099 1.00 60.38 1074 ALA B N 1
ATOM 513 C CA . ALA B 2 31 ? -71.377 151.234 15.671 1.00 64.35 1074 ALA B CA 1
ATOM 514 C C . ALA B 2 31 ? -70.269 152.253 15.952 1.00 63.72 1074 ALA B C 1
ATOM 515 O O . ALA B 2 31 ? -69.142 151.871 16.284 1.00 68.57 1074 ALA B O 1
ATOM 517 N N . ALA B 2 32 ? -70.596 153.538 15.824 1.00 59.07 1075 ALA B N 1
ATOM 518 C CA . ALA B 2 32 ? -69.639 154.617 16.080 1.00 57.60 1075 ALA B CA 1
ATOM 519 C C . ALA B 2 32 ? -69.489 154.960 17.566 1.00 63.70 1075 ALA B C 1
ATOM 520 O O . ALA B 2 32 ? -68.655 155.786 17.929 1.00 60.12 1075 ALA B O 1
ATOM 522 N N . GLY B 2 33 ? -70.302 154.342 18.417 1.00 55.47 1076 GLY B N 1
ATOM 523 C CA . GLY B 2 33 ? -70.286 154.659 19.838 1.00 58.60 1076 GLY B CA 1
ATOM 524 C C . GLY B 2 33 ? -70.701 156.086 20.160 1.00 59.09 1076 GLY B C 1
ATOM 525 O O . GLY B 2 33 ? -70.236 156.676 21.138 1.00 58.21 1076 GLY B O 1
ATOM 526 N N . ALA B 2 34 ? -71.581 156.649 19.334 1.00 49.50 1077 ALA B N 1
ATOM 527 C CA . ALA B 2 34 ? -72.043 158.025 19.519 1.00 53.93 1077 ALA B CA 1
ATOM 528 C C . ALA B 2 34 ? -73.383 158.082 20.249 1.00 52.32 1077 ALA B C 1
ATOM 529 O O . ALA B 2 34 ? -74.330 157.418 19.851 1.00 51.79 1077 ALA B O 1
ATOM 531 N N . ARG B 2 35 ? -73.473 158.893 21.297 1.00 43.99 1078 ARG B N 1
ATOM 532 C CA . ARG B 2 35 ? -74.741 159.082 22.001 1.00 49.86 1078 ARG B CA 1
ATOM 533 C C . ARG B 2 35 ? -75.220 160.514 21.828 1.00 47.18 1078 ARG B C 1
ATOM 534 O O . ARG B 2 35 ? -74.412 161.444 21.813 1.00 49.16 1078 ARG B O 1
ATOM 542 N N . PRO B 2 36 ? -76.534 160.694 21.646 1.00 52.06 1079 PRO B N 1
ATOM 543 C CA . PRO B 2 36 ? -76.981 162.037 21.265 1.00 48.77 1079 PRO B CA 1
ATOM 544 C C . PRO B 2 36 ? -76.901 163.022 22.423 1.00 45.91 1079 PRO B C 1
ATOM 545 O O . PRO B 2 36 ? -76.954 162.627 23.588 1.00 47.02 1079 PRO B O 1
ATOM 549 N N . LEU B 2 37 ? -76.725 164.291 22.084 1.00 39.04 1080 LEU B N 1
ATOM 550 C CA . LEU B 2 37 ? -76.752 165.387 23.045 1.00 44.03 1080 LEU B CA 1
ATOM 551 C C . LEU B 2 37 ? -78.163 165.548 23.579 1.00 46.56 1080 LEU B C 1
ATOM 552 O O . LEU B 2 37 ? -78.376 165.911 24.733 1.00 46.75 1080 LEU B O 1
ATOM 557 N N . THR B 2 38 ? -79.133 165.269 22.716 1.00 44.58 1081 THR B N 1
ATOM 558 C CA . THR B 2 38 ? -80.544 165.424 23.052 1.00 45.06 1081 THR B CA 1
ATOM 559 C C . THR B 2 38 ? -81.128 164.101 23.558 1.00 47.35 1081 THR B C 1
ATOM 560 O O . THR B 2 38 ? -81.018 163.774 24.738 1.00 49.76 1081 THR B O 1
ATOM 564 N N . SER B 2 39 ? -81.743 163.348 22.651 1.00 49.96 1082 SER B N 1
ATOM 565 C CA . SER B 2 39 ? -82.316 162.034 22.954 1.00 58.29 1082 SER B CA 1
ATOM 566 C C . SER B 2 39 ? -82.516 161.281 21.635 1.00 51.49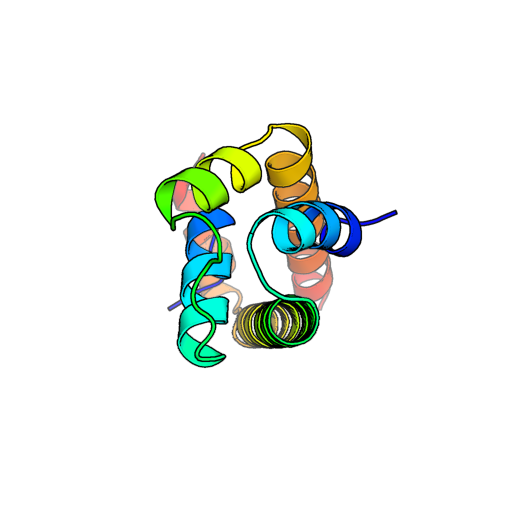 1082 SER B C 1
ATOM 567 O O . SER B 2 39 ? -82.611 161.912 20.588 1.00 52.88 1082 SER B O 1
ATOM 570 N N . PRO B 2 40 ? -82.580 159.934 21.676 1.00 56.38 1083 PRO B N 1
ATOM 571 C CA . PRO B 2 40 ? -82.838 159.231 20.412 1.00 57.37 1083 PRO B CA 1
ATOM 572 C C . PRO B 2 40 ? -84.176 159.630 19.806 1.00 61.45 1083 PRO B C 1
ATOM 573 O O . PRO B 2 40 ? -84.317 159.687 18.588 1.00 60.00 1083 PRO B O 1
ATOM 577 N N . GLU B 2 41 ? -85.145 159.905 20.669 1.00 62.57 1084 GLU B N 1
ATOM 578 C CA . GLU B 2 41 ? -86.477 160.301 20.240 1.00 61.28 1084 GLU B CA 1
ATOM 579 C C . GLU B 2 41 ? -86.484 161.637 19.498 1.00 56.56 1084 GLU B C 1
ATOM 580 O O . GLU B 2 41 ? -87.169 161.790 18.492 1.00 57.27 1084 GLU B O 1
ATOM 586 N N . SER B 2 42 ? -85.713 162.606 19.976 1.00 53.60 1085 SER B N 1
ATOM 587 C CA . SER B 2 42 ? -85.619 163.897 19.276 1.00 50.85 1085 SER B CA 1
ATOM 588 C C . SER B 2 42 ? -84.889 163.783 17.935 1.00 45.76 1085 SER B C 1
ATOM 589 O O . SER B 2 42 ? -85.288 164.402 16.947 1.00 45.72 1085 SER B O 1
ATOM 592 N N . LEU B 2 43 ? -83.819 162.995 17.909 1.00 59.67 1086 LEU B N 1
ATOM 593 C CA . LEU B 2 43 ? -83.077 162.729 16.672 1.00 50.07 1086 LEU B CA 1
ATOM 594 C C . LEU B 2 43 ? -83.991 162.070 15.627 1.00 41.58 1086 LEU B C 1
ATOM 595 O O . LEU B 2 43 ? -84.079 162.519 14.495 1.00 46.30 1086 LEU B O 1
ATOM 600 N N . SER B 2 44 ? -84.698 161.025 16.035 1.00 47.97 1087 SER B N 1
ATOM 601 C CA . SER B 2 44 ? -85.580 160.298 15.120 1.00 49.79 1087 SER B CA 1
ATOM 602 C C . SER B 2 44 ? -86.719 161.163 14.562 1.00 56.35 1087 SER B C 1
ATOM 603 O O . SER B 2 44 ? -87.114 161.008 13.407 1.00 56.86 1087 SER B O 1
ATOM 606 N N . ARG B 2 45 ? -87.242 162.069 15.380 1.00 54.60 1088 ARG B N 1
ATOM 607 C CA . ARG B 2 45 ? -88.272 163.004 14.934 1.00 57.71 1088 ARG B CA 1
ATOM 608 C C . ARG B 2 45 ? -87.771 163.872 13.788 1.00 55.39 1088 ARG B C 1
ATOM 609 O O . ARG B 2 45 ? -88.483 164.124 12.808 1.00 52.53 1088 ARG B O 1
ATOM 617 N N . ASP B 2 46 ? -86.531 164.334 13.918 1.00 48.43 1089 ASP B N 1
ATOM 618 C CA . ASP B 2 46 ? -85.927 165.173 12.887 1.00 47.15 1089 ASP B CA 1
ATOM 619 C C . ASP B 2 46 ? -85.603 164.378 11.615 1.00 45.16 1089 ASP B C 1
ATOM 620 O O . ASP B 2 46 ? -85.697 164.904 10.510 1.00 45.22 1089 ASP B O 1
ATOM 625 N N . LEU B 2 47 ? -85.225 163.114 11.764 1.00 44.34 1090 LEU B N 1
ATOM 626 C CA . LEU B 2 47 ? -84.909 162.279 10.598 1.00 45.82 1090 LEU B CA 1
ATOM 627 C C . LEU B 2 47 ? -86.156 161.946 9.774 1.00 50.37 1090 LEU B C 1
ATOM 628 O O . LEU B 2 47 ? -86.072 161.607 8.583 1.00 47.20 1090 LEU B O 1
ATOM 633 N N . GLU B 2 48 ? -87.316 162.060 10.408 1.00 48.01 1091 GLU B N 1
ATOM 634 C CA . GLU B 2 48 ? -88.579 161.780 9.728 1.00 60.30 1091 GLU B CA 1
ATOM 635 C C . GLU B 2 48 ? -89.136 162.982 8.940 1.00 53.69 1091 GLU B C 1
ATOM 636 O O . GLU B 2 48 ? -90.165 162.861 8.280 1.00 57.80 1091 GLU B O 1
ATOM 642 N N . ALA B 2 49 ? -88.461 164.131 9.002 1.00 50.09 1092 ALA B N 1
ATOM 643 C CA . ALA B 2 49 ? -88.860 165.289 8.194 1.00 50.57 1092 ALA B CA 1
ATOM 644 C C . ALA B 2 49 ? -89.021 164.847 6.738 1.00 51.44 1092 ALA B C 1
ATOM 645 O O . ALA B 2 49 ? -88.161 164.123 6.215 1.00 48.84 1092 ALA B O 1
ATOM 647 N N . PRO B 2 50 ? -90.126 165.252 6.093 1.00 48.61 1093 PRO B N 1
ATOM 648 C CA . PRO B 2 50 ? -90.430 164.760 4.735 1.00 48.91 1093 PRO B CA 1
ATOM 649 C C . PRO B 2 50 ? -89.292 164.937 3.732 1.00 50.03 1093 PRO B C 1
ATOM 650 O O . PRO B 2 50 ? -89.054 164.020 2.943 1.00 52.61 1093 PRO B O 1
ATOM 654 N N . GLU B 2 51 ? -88.617 166.085 3.761 1.00 48.24 1094 GLU B N 1
ATOM 655 C CA . GLU B 2 51 ? -87.494 166.358 2.864 1.00 42.78 1094 GLU B CA 1
ATOM 656 C C . GLU B 2 51 ? -86.360 165.359 3.046 1.00 53.08 1094 GLU B C 1
ATOM 657 O O . GLU B 2 51 ? -85.758 164.898 2.080 1.00 48.77 1094 GLU B O 1
ATOM 663 N N . VAL B 2 52 ? -86.055 165.043 4.298 1.00 46.69 1095 VAL B N 1
ATOM 664 C CA . VAL B 2 52 ? -84.961 164.135 4.596 1.00 47.81 1095 VAL B CA 1
ATOM 665 C C . VAL B 2 52 ? -85.300 162.714 4.144 1.00 46.72 1095 VAL B C 1
ATOM 666 O O . VAL B 2 52 ? -84.496 162.062 3.481 1.00 41.68 1095 VAL B O 1
ATOM 670 N N . GLN B 2 53 ? -86.495 162.237 4.491 1.00 41.64 1096 GLN B N 1
ATOM 671 C CA . GLN B 2 53 ? -86.927 160.892 4.094 1.00 43.00 1096 GLN B CA 1
ATOM 672 C C . GLN B 2 53 ? -87.037 160.744 2.565 1.00 43.27 1096 GLN B C 1
ATOM 673 O O . GLN B 2 53 ? -86.689 159.707 1.994 1.00 39.76 1096 GLN B O 1
ATOM 679 N N . GLU B 2 54 ? -87.497 161.795 1.901 1.00 43.76 1097 GLU B N 1
ATOM 680 C CA . GLU B 2 54 ? -87.665 161.752 0.454 1.00 44.35 1097 GLU B CA 1
ATOM 681 C C . GLU B 2 54 ? -86.310 161.750 -0.257 1.00 48.65 1097 GLU B C 1
ATOM 682 O O . GLU B 2 54 ? -86.108 161.025 -1.233 1.00 48.53 1097 GLU B O 1
ATOM 688 N N . SER B 2 55 ? -85.377 162.558 0.229 1.00 44.56 1098 SER B N 1
ATOM 689 C CA . SER B 2 55 ? -84.040 162.553 -0.345 1.00 46.58 1098 SER B CA 1
ATOM 690 C C . SER B 2 55 ? -83.404 161.161 -0.197 1.00 44.58 1098 SER B C 1
ATOM 691 O O . SER B 2 55 ? -82.769 160.652 -1.125 1.00 42.10 1098 SER B O 1
ATOM 694 N N . TYR B 2 56 ? -83.600 160.530 0.959 1.00 39.26 1099 TYR B N 1
ATOM 695 C CA . TYR B 2 56 ? -83.066 159.187 1.187 1.00 43.59 1099 TYR B CA 1
ATOM 696 C C . TYR B 2 56 ? -83.684 158.177 0.212 1.00 44.44 1099 TYR B C 1
ATOM 697 O O . TYR B 2 5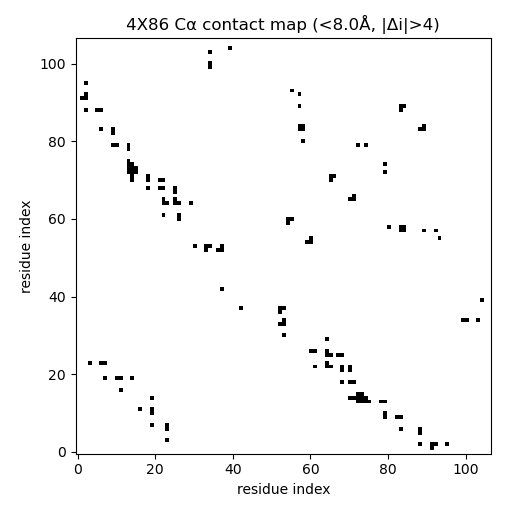6 ? -82.958 157.387 -0.408 1.00 46.32 1099 TYR B O 1
ATOM 706 N N . ARG B 2 57 ? -85.012 158.218 0.071 1.00 38.23 1100 ARG B N 1
ATOM 707 C CA . ARG B 2 57 ? -85.733 157.334 -0.847 1.00 41.98 1100 ARG B CA 1
ATOM 708 C C . ARG B 2 57 ? -85.205 157.467 -2.290 1.00 42.39 1100 ARG B C 1
ATOM 709 O O . ARG B 2 57 ? -84.999 156.471 -3.004 1.00 45.72 1100 ARG B O 1
ATOM 717 N N . GLN B 2 58 ? -85.014 158.700 -2.720 1.00 42.14 1101 GLN B N 1
ATOM 718 C CA . GLN B 2 58 ? -84.497 158.960 -4.068 1.00 46.99 1101 GLN B CA 1
ATOM 719 C C . GLN B 2 58 ? -83.058 158.456 -4.261 1.00 52.24 1101 GLN B C 1
ATOM 720 O O . GLN B 2 58 ? -82.715 157.936 -5.322 1.00 44.68 1101 GLN B O 1
ATOM 726 N N . GLN B 2 59 ? -82.213 158.625 -3.246 1.00 40.74 1102 GLN B N 1
ATOM 727 C CA . GLN B 2 59 ? -80.833 158.134 -3.316 1.00 46.98 1102 GLN B CA 1
ATOM 728 C C . GLN B 2 59 ? -80.837 156.624 -3.467 1.00 46.88 1102 GLN B C 1
ATOM 729 O O . GLN B 2 59 ? -80.136 156.065 -4.318 1.00 51.95 1102 GLN B O 1
ATOM 735 N N . LEU B 2 60 ? -81.652 155.978 -2.642 1.00 42.55 1103 LEU B N 1
ATOM 736 C CA . LEU B 2 60 ? -81.799 154.529 -2.661 1.00 47.57 1103 LEU B CA 1
ATOM 737 C C . LEU B 2 60 ? -82.285 154.033 -4.021 1.00 52.33 1103 LEU B C 1
ATOM 738 O O . LEU B 2 60 ? -81.733 153.078 -4.581 1.00 53.40 1103 LEU B O 1
ATOM 743 N N . ARG B 2 61 ? -83.313 154.680 -4.559 1.00 42.32 1104 ARG B N 1
ATOM 744 C CA . ARG B 2 61 ? -83.862 154.242 -5.849 1.00 45.13 1104 ARG B CA 1
ATOM 745 C C . ARG B 2 61 ? -82.818 154.378 -6.958 1.00 52.72 1104 ARG B C 1
ATOM 746 O O . ARG B 2 61 ? -82.677 153.487 -7.790 1.00 58.89 1104 ARG B O 1
ATOM 754 N N . SER B 2 62 ? -82.082 155.488 -6.955 1.00 49.16 1105 SER B N 1
ATOM 755 C CA . SER B 2 62 ? -81.045 155.734 -7.961 1.00 55.76 1105 SER B CA 1
ATOM 756 C C . SER B 2 62 ? -79.925 154.698 -7.906 1.00 56.20 1105 SER B C 1
ATOM 757 O O . SER B 2 62 ? -79.507 154.146 -8.940 1.00 54.72 1105 SER B O 1
ATOM 760 N N . ASP B 2 63 ? -79.437 154.439 -6.700 1.00 50.16 1106 ASP B N 1
ATOM 761 C CA . ASP B 2 63 ? -78.325 153.517 -6.514 1.00 54.25 1106 ASP B CA 1
ATOM 762 C C . ASP B 2 63 ? -78.694 152.068 -6.833 1.00 59.73 1106 ASP B C 1
ATOM 763 O O . ASP B 2 63 ? -77.885 151.320 -7.392 1.00 54.54 1106 ASP B O 1
ATOM 768 N N . ILE B 2 64 ? -79.910 151.665 -6.490 1.00 52.91 1107 ILE B N 1
ATOM 769 C CA . ILE B 2 64 ? -80.320 150.295 -6.776 1.00 60.88 1107 ILE B CA 1
ATOM 770 C C . ILE B 2 64 ? -80.410 150.077 -8.285 1.00 65.47 1107 ILE B C 1
ATOM 771 O O . ILE B 2 64 ? -79.914 149.073 -8.811 1.00 72.10 1107 ILE B O 1
ATOM 776 N N . GLN B 2 65 ? -81.019 151.032 -8.982 1.00 65.62 1108 GLN B N 1
ATOM 777 C CA . GLN B 2 65 ? -81.155 150.959 -10.437 1.00 72.84 1108 GLN B CA 1
ATOM 778 C C . GLN B 2 65 ? -79.799 150.858 -11.129 1.00 72.87 1108 GLN B C 1
ATOM 779 O O . GLN B 2 65 ? -79.643 150.127 -12.112 1.00 73.18 1108 GLN B O 1
ATOM 785 N N . LYS B 2 66 ? -78.824 151.595 -10.606 1.00 68.49 1109 LYS B N 1
ATOM 786 C CA . LYS B 2 66 ? -77.493 151.658 -11.197 1.00 79.09 1109 LYS B CA 1
ATOM 787 C C . LYS B 2 66 ? -76.721 150.352 -11.032 1.00 84.69 1109 LYS B C 1
ATOM 788 O O . LYS B 2 66 ? -76.005 149.929 -11.943 1.00 87.53 1109 LYS B O 1
ATOM 794 N N . ARG B 2 67 ? -76.862 149.711 -9.876 1.00 80.57 1110 ARG B N 1
ATOM 795 C CA . ARG B 2 67 ? -76.213 148.423 -9.670 1.00 87.63 1110 ARG B CA 1
ATOM 796 C C . ARG B 2 67 ? -76.930 147.352 -10.481 1.00 92.27 1110 ARG B C 1
ATOM 797 O O . ARG B 2 67 ? -76.317 146.394 -10.952 1.00 95.29 1110 ARG B O 1
ATOM 805 N N . LEU B 2 68 ? -78.230 147.545 -10.672 1.00 85.90 1111 LEU B N 1
ATOM 806 C CA . LEU B 2 68 ? -79.021 146.649 -11.503 1.00 92.19 1111 LEU B CA 1
ATOM 807 C C . LEU B 2 68 ? -78.567 146.733 -12.962 1.00 100.52 1111 LEU B C 1
ATOM 808 O O . LEU B 2 68 ? -78.793 145.809 -13.744 1.00 107.82 1111 LEU B O 1
ATOM 811 N N . GLN B 2 69 ? -77.897 147.832 -13.314 1.00 102.63 1112 GLN B N 1
ATOM 812 C CA . GLN B 2 69 ? -77.498 148.097 -14.700 1.00 109.28 1112 GLN B CA 1
ATOM 813 C C . GLN B 2 69 ? -76.322 147.259 -15.187 1.00 117.14 1112 GLN B C 1
ATOM 814 O O . GLN B 2 69 ? -75.697 147.596 -16.186 1.00 123.23 1112 GLN B O 1
ATOM 820 N N . GLU B 2 70 ? -76.020 146.171 -14.488 1.00 114.78 1113 GLU B N 1
ATOM 821 C CA . GLU B 2 70 ? -75.014 145.224 -14.964 1.00 117.51 1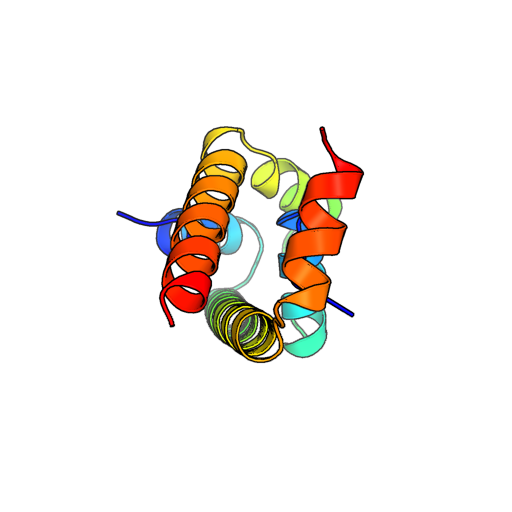113 GLU B CA 1
ATOM 822 C C . GLU B 2 70 ? -75.698 143.980 -15.515 1.00 122.08 1113 GLU B C 1
ATOM 823 O O . GLU B 2 70 ? -75.395 143.543 -16.619 1.00 129.29 1113 GLU B O 1
#

Solvent-accessible surface area: 7111 Å² total; per-residue (Å²): 116,39,2,46,109,63,0,45,154,13,1,74,162,6,5,45,91,54,29,15,61,123,0,37,100,39,6,67,163,49,16,80,94,26,2,77,108,28,70,110,86,57,44,67,81,38,71,82,169,137,203,243,39,23,54,45,110,1,32,69,13,0,37,146,0,8,132,69,26,56,2,154,34,125,73,35,86,121,29,11,32,156,34,3,109,34,108,118,10,62,70,21,8,102,82,50,14,119,48,16,24,105,117,106,75,152,205

GO terms:
  GO:0005634 nucleus (C, IDA)
  GO:0005737 cytoplasm (C, IDA)
  GO:0005829 cytosol (C, IDA)
  GO:0016020 membrane (C, IDA)
  GO:0071818 BAT3 complex (C, IDA)
  GO:0005515 protein binding (F, IPI)
  GO:0071816 tail-anchored membrane protein insertion into ER membrane (P, IDA)
  GO:0071816 tail-anchored membrane protein insertion into ER membrane (P, IMP)
  GO:0036211 protein modification process (P, TAS)
  GO:0019787 ubiquitin-like protein transferase activity (F, TAS)
  GO:0051087 protein-folding chaperone binding (F, IPI)
  GO:0005654 nucleoplasm (C, IDA)
  GO:0031647 regulation of protein stability (P, IDA)
  GO:0006511 ubiquitin-dependent protein catabolic process (P, IDA)
  GO:0006620 post-translational protein targeting to endoplasmic reticulum membrane (P, IDA)